Protein AF-M2XCG0-F1 (afdb_monomer)

Sequence (116 aa):
MLPQPRLTGLTVRPLETDEAPAILREATLGNLNWQGPRFEPAEIDRRPEFAHYTRLKLERGDFGVVAMPIASLPTYEWAGAAWALNLPEQDPGYGFVAEGIPEVSTAAEGTMLLEP

Solvent-accessible surface area (backbone atoms only — not comparable to full-atom values): 7086 Å² total; per-residue (Å²): 133,79,82,73,83,70,81,73,56,56,46,75,43,76,48,50,78,85,56,34,47,61,55,32,44,52,38,49,48,49,59,73,26,70,92,47,94,76,75,57,82,72,48,41,74,71,36,69,83,45,32,61,72,25,59,77,40,66,93,64,67,22,52,38,34,32,30,30,58,68,58,100,59,98,63,94,64,55,47,27,40,40,36,33,42,41,46,46,83,92,61,54,54,97,67,59,82,49,70,87,45,58,32,76,50,70,34,67,52,90,69,76,77,76,76,130

Mean predicted aligned error: 6.75 Å

Structure (mmCIF, N/CA/C/O backbone):
data_AF-M2XCG0-F1
#
_entry.id   AF-M2XCG0-F1
#
loop_
_atom_site.group_PDB
_atom_site.id
_atom_site.type_symbol
_atom_site.label_atom_id
_atom_site.label_alt_id
_atom_site.label_comp_id
_atom_site.label_asym_id
_atom_site.label_entity_id
_atom_site.label_seq_id
_atom_site.pdbx_PDB_ins_code
_atom_site.Cartn_x
_atom_site.Cartn_y
_atom_site.Cartn_z
_atom_site.occupancy
_atom_site.B_iso_or_equiv
_atom_site.auth_seq_id
_atom_site.auth_comp_id
_atom_site.auth_asym_id
_atom_site.auth_atom_id
_atom_site.pdbx_PDB_model_num
ATOM 1 N N . MET A 1 1 ? 15.538 -31.220 -5.187 1.00 46.62 1 MET A N 1
ATOM 2 C CA . MET A 1 1 ? 15.213 -30.041 -4.357 1.00 46.62 1 MET A CA 1
ATOM 3 C C . MET A 1 1 ? 15.554 -28.823 -5.197 1.00 46.62 1 MET A C 1
ATOM 5 O O . MET A 1 1 ? 16.726 -28.653 -5.506 1.00 46.62 1 MET A O 1
ATOM 9 N N . LEU A 1 2 ? 14.558 -28.086 -5.699 1.00 38.75 2 LEU A N 1
ATOM 10 C CA . LEU A 1 2 ? 14.824 -26.860 -6.461 1.00 38.75 2 LEU A CA 1
ATOM 11 C C . LEU A 1 2 ? 15.471 -25.840 -5.512 1.00 38.75 2 LEU A C 1
ATOM 13 O O . LEU A 1 2 ? 15.043 -25.772 -4.354 1.00 38.75 2 LEU A O 1
ATOM 17 N N . PRO A 1 3 ? 16.499 -25.087 -5.938 1.00 46.53 3 PRO A N 1
ATOM 18 C CA . PRO A 1 3 ? 16.995 -23.984 -5.132 1.00 46.53 3 PRO A CA 1
ATOM 19 C C . PRO A 1 3 ? 15.826 -23.027 -4.901 1.00 46.53 3 PRO A C 1
ATOM 21 O O . PRO A 1 3 ? 15.210 -22.555 -5.855 1.00 46.53 3 PRO A O 1
ATOM 24 N N . GLN A 1 4 ? 15.472 -22.790 -3.637 1.00 41.38 4 GLN A N 1
ATOM 25 C CA . GLN A 1 4 ? 14.531 -21.720 -3.337 1.00 41.38 4 GLN A CA 1
ATOM 26 C C . GLN A 1 4 ? 15.176 -20.409 -3.790 1.00 41.38 4 GLN A C 1
ATOM 28 O O . GLN A 1 4 ? 16.357 -20.197 -3.482 1.00 41.38 4 GLN A O 1
ATOM 33 N N . PRO A 1 5 ? 14.459 -19.547 -4.528 1.00 47.38 5 PRO A N 1
ATOM 34 C CA . PRO A 1 5 ? 14.982 -18.234 -4.847 1.00 47.38 5 PRO A CA 1
ATOM 35 C C . PRO A 1 5 ? 15.271 -17.533 -3.520 1.00 47.38 5 PRO A C 1
ATOM 37 O O . PRO A 1 5 ? 14.371 -17.273 -2.724 1.00 47.38 5 PRO A O 1
ATOM 40 N N . ARG A 1 6 ? 16.550 -17.267 -3.244 1.00 52.16 6 ARG A N 1
ATOM 41 C CA . ARG A 1 6 ? 16.875 -16.228 -2.274 1.00 52.16 6 ARG A CA 1
ATOM 42 C C . ARG A 1 6 ? 16.498 -14.928 -2.959 1.00 52.16 6 ARG A C 1
ATOM 44 O O . ARG A 1 6 ? 16.954 -14.687 -4.072 1.00 52.16 6 ARG A O 1
ATOM 51 N N . LEU A 1 7 ? 15.703 -14.100 -2.292 1.00 60.31 7 LEU A N 1
ATOM 52 C CA . LEU A 1 7 ? 15.536 -12.693 -2.647 1.00 60.31 7 LEU A CA 1
ATOM 53 C C . LEU A 1 7 ? 16.859 -11.964 -2.343 1.00 60.31 7 LEU A C 1
ATOM 55 O O . LEU A 1 7 ? 16.970 -11.178 -1.409 1.00 60.31 7 LEU A O 1
ATOM 59 N N . THR A 1 8 ? 17.925 -12.333 -3.050 1.00 67.69 8 THR A N 1
ATOM 60 C CA . THR A 1 8 ? 19.204 -11.630 -3.027 1.00 67.69 8 THR A CA 1
ATOM 61 C C . THR A 1 8 ? 19.021 -10.339 -3.797 1.00 67.69 8 THR A C 1
ATOM 63 O O . THR A 1 8 ? 18.509 -10.376 -4.911 1.00 67.69 8 THR A O 1
ATOM 66 N N . GLY A 1 9 ? 19.445 -9.216 -3.224 1.00 74.56 9 GLY A N 1
ATOM 67 C CA . GLY A 1 9 ? 19.304 -7.929 -3.897 1.00 74.56 9 GLY A CA 1
ATOM 68 C C . GLY A 1 9 ? 18.069 -7.130 -3.491 1.00 74.56 9 GLY A C 1
ATOM 69 O O . GLY A 1 9 ? 17.740 -6.197 -4.206 1.00 74.56 9 GLY A O 1
ATOM 70 N N . LEU A 1 10 ? 17.405 -7.443 -2.369 1.00 82.31 10 LEU A N 1
ATOM 71 C CA . LEU A 1 10 ? 16.352 -6.597 -1.795 1.00 82.31 10 LEU A CA 1
ATOM 72 C C . LEU A 1 10 ? 16.660 -6.224 -0.341 1.00 82.31 10 LEU A C 1
ATOM 74 O O . LEU A 1 10 ? 17.110 -7.067 0.438 1.00 82.31 10 LEU A O 1
ATOM 78 N N . THR A 1 11 ? 16.365 -4.984 0.042 1.00 86.38 11 THR A N 1
ATOM 79 C CA . THR A 1 11 ? 16.165 -4.593 1.442 1.00 86.38 11 THR A CA 1
ATOM 80 C C . THR A 1 11 ? 14.680 -4.403 1.694 1.00 86.38 11 THR A C 1
ATOM 82 O O . THR A 1 11 ? 13.982 -3.774 0.907 1.00 86.38 11 THR A O 1
ATOM 85 N N . VAL A 1 12 ? 14.184 -4.957 2.798 1.00 90.44 12 VAL A N 1
ATOM 86 C CA . VAL A 1 12 ? 12.827 -4.678 3.274 1.00 90.44 12 VAL A CA 1
ATOM 87 C C . VAL A 1 12 ? 12.944 -3.747 4.463 1.00 90.44 12 VAL A C 1
ATOM 89 O O . VAL A 1 12 ? 13.698 -4.022 5.398 1.00 90.44 12 VAL A O 1
ATOM 92 N N . ARG A 1 13 ? 12.208 -2.645 4.419 1.00 93.50 13 A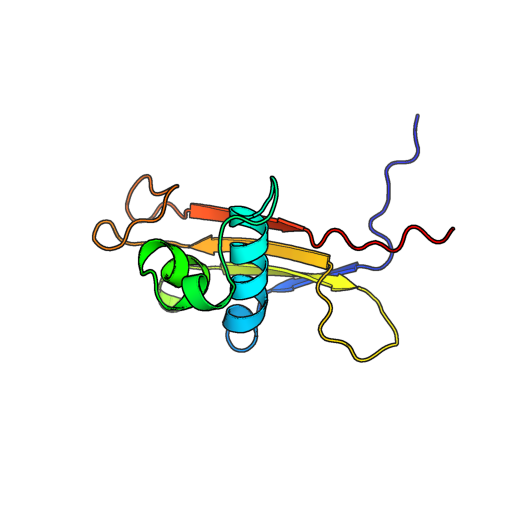RG A N 1
ATOM 93 C CA . ARG A 1 13 ? 12.179 -1.644 5.484 1.00 93.50 13 ARG A CA 1
ATOM 94 C C . ARG A 1 13 ? 10.748 -1.163 5.717 1.00 93.50 13 ARG A C 1
ATOM 96 O O . ARG A 1 13 ? 9.904 -1.369 4.840 1.00 93.50 13 ARG A O 1
ATOM 103 N N . PRO A 1 14 ? 10.459 -0.547 6.875 1.00 95.69 14 PRO A N 1
ATOM 104 C CA . PRO A 1 14 ? 9.214 0.183 7.056 1.00 95.69 14 PRO A CA 1
ATOM 105 C C . PRO A 1 14 ? 8.983 1.156 5.896 1.00 95.69 14 PRO A C 1
ATOM 107 O O . PRO A 1 14 ? 9.932 1.748 5.373 1.00 95.69 14 PRO A O 1
ATOM 110 N N . LEU A 1 15 ? 7.728 1.255 5.472 1.00 94.12 15 LEU A N 1
ATOM 111 C CA . LEU A 1 15 ? 7.287 2.265 4.524 1.00 94.12 15 LEU A CA 1
ATOM 112 C C . LEU A 1 15 ? 7.112 3.577 5.289 1.00 94.12 15 LEU A C 1
ATOM 114 O O . LEU A 1 15 ? 6.285 3.649 6.201 1.00 94.12 15 LEU A O 1
ATOM 118 N N . GLU A 1 16 ? 7.896 4.588 4.934 1.00 91.81 16 GLU A N 1
ATOM 119 C CA . GLU A 1 16 ? 7.886 5.868 5.639 1.00 91.81 16 GLU A CA 1
ATOM 120 C C . GLU A 1 16 ? 6.711 6.740 5.170 1.00 91.81 16 GLU A C 1
ATOM 122 O O . GLU A 1 16 ? 6.276 6.683 4.018 1.00 91.81 16 GLU A O 1
ATOM 127 N N . THR A 1 17 ? 6.155 7.550 6.073 1.00 90.94 17 THR A N 1
ATOM 128 C CA . THR A 1 17 ? 4.923 8.321 5.814 1.00 90.94 17 THR A CA 1
ATOM 129 C C . THR A 1 17 ? 5.079 9.361 4.695 1.00 90.94 17 THR A C 1
ATOM 131 O O . THR A 1 17 ? 4.091 9.747 4.075 1.00 90.94 17 THR A O 1
ATOM 134 N N . ASP A 1 18 ? 6.297 9.837 4.436 1.00 91.00 18 ASP A N 1
ATOM 135 C CA . ASP A 1 18 ? 6.602 10.850 3.421 1.00 91.00 18 ASP A CA 1
ATOM 136 C C . ASP A 1 18 ? 6.612 10.287 1.990 1.00 91.00 18 ASP A C 1
ATOM 138 O O . ASP A 1 18 ? 6.107 10.932 1.070 1.00 91.00 18 ASP A O 1
ATOM 142 N N . GLU A 1 19 ? 7.127 9.074 1.799 1.00 91.00 19 GLU A N 1
ATOM 143 C CA . GLU A 1 19 ? 7.142 8.372 0.508 1.00 91.00 19 GLU A CA 1
ATOM 144 C C . GLU A 1 19 ? 5.890 7.512 0.266 1.00 91.00 19 GLU A C 1
ATOM 146 O O . GLU A 1 19 ? 5.563 7.214 -0.889 1.00 91.00 19 GLU A O 1
ATOM 151 N N . ALA A 1 20 ? 5.175 7.126 1.333 1.00 93.69 20 ALA A N 1
ATOM 152 C CA . ALA A 1 20 ? 4.009 6.249 1.254 1.00 93.69 20 ALA A CA 1
ATOM 153 C C . ALA A 1 20 ? 2.977 6.705 0.209 1.00 93.69 20 ALA A C 1
ATOM 155 O O . ALA A 1 20 ? 2.546 5.860 -0.575 1.00 93.69 20 ALA A O 1
ATOM 156 N N . PRO A 1 21 ? 2.603 7.998 0.097 1.00 93.69 21 PRO A N 1
ATOM 157 C CA . PRO A 1 21 ? 1.619 8.418 -0.896 1.00 93.69 21 PRO A CA 1
ATOM 158 C C . PRO A 1 21 ? 2.032 8.113 -2.339 1.00 93.69 21 PRO A C 1
ATOM 160 O O . PRO A 1 21 ? 1.177 7.768 -3.149 1.00 93.69 21 PRO A O 1
ATOM 163 N N . ALA A 1 22 ? 3.322 8.219 -2.674 1.00 92.44 22 ALA A N 1
ATOM 164 C CA . ALA A 1 22 ? 3.806 7.948 -4.025 1.00 92.44 22 ALA A CA 1
ATOM 165 C C . ALA A 1 22 ? 3.800 6.441 -4.325 1.00 92.44 22 ALA A C 1
ATOM 167 O O . ALA A 1 22 ? 3.181 6.014 -5.301 1.00 92.44 22 ALA A O 1
ATOM 168 N N . ILE A 1 23 ? 4.411 5.643 -3.442 1.00 93.69 23 ILE A N 1
ATOM 169 C CA . ILE A 1 23 ? 4.523 4.184 -3.595 1.00 93.69 23 ILE A CA 1
ATOM 170 C C . ILE A 1 23 ? 3.140 3.529 -3.573 1.00 93.69 23 ILE A C 1
ATOM 172 O O . ILE A 1 23 ? 2.804 2.737 -4.451 1.00 93.69 23 ILE A O 1
ATOM 176 N N . LEU A 1 24 ? 2.293 3.882 -2.602 1.00 95.81 24 LEU A N 1
ATOM 177 C CA . LEU A 1 24 ? 0.976 3.262 -2.457 1.00 95.81 24 LEU A CA 1
ATOM 178 C C . LEU A 1 24 ? 0.021 3.648 -3.586 1.00 95.81 24 LEU A C 1
ATOM 180 O O . LEU A 1 24 ? -0.851 2.854 -3.933 1.00 95.81 24 LEU A O 1
ATOM 184 N N . ARG A 1 25 ? 0.176 4.831 -4.190 1.00 95.88 25 ARG A N 1
ATOM 185 C CA . ARG A 1 25 ? -0.608 5.227 -5.367 1.00 95.88 25 ARG A CA 1
ATOM 186 C C . ARG A 1 25 ? -0.304 4.337 -6.564 1.00 95.88 25 ARG A C 1
ATOM 188 O O . ARG A 1 25 ? -1.231 3.852 -7.210 1.00 95.88 25 ARG A O 1
ATOM 195 N N . GLU A 1 26 ? 0.975 4.099 -6.829 1.00 94.50 26 GLU A N 1
ATOM 196 C CA . GLU A 1 26 ? 1.418 3.196 -7.890 1.00 94.50 26 GLU A CA 1
ATOM 197 C C . GLU A 1 26 ? 1.019 1.744 -7.597 1.00 94.50 26 GLU A C 1
ATOM 199 O O . GLU A 1 26 ? 0.411 1.087 -8.443 1.00 94.50 26 GLU A O 1
ATOM 204 N N . ALA A 1 27 ? 1.250 1.274 -6.369 1.00 95.50 27 ALA A N 1
ATOM 205 C CA . ALA A 1 27 ? 0.860 -0.059 -5.919 1.00 95.50 27 ALA A CA 1
ATOM 206 C C . ALA A 1 27 ? -0.654 -0.303 -6.044 1.00 95.50 27 ALA A C 1
ATOM 208 O O . ALA A 1 27 ? -1.085 -1.348 -6.534 1.00 95.50 27 ALA A O 1
ATOM 209 N N . THR A 1 28 ? -1.476 0.672 -5.643 1.00 96.81 28 THR A N 1
ATOM 210 C CA . THR A 1 28 ? -2.941 0.594 -5.747 1.00 96.81 28 THR A CA 1
ATOM 211 C C . THR A 1 28 ? -3.381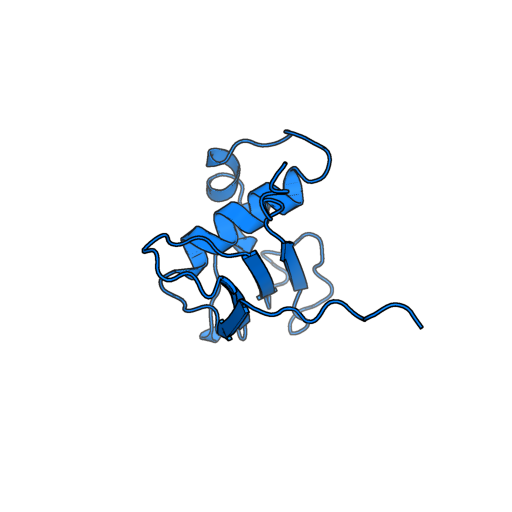 0.543 -7.206 1.00 96.81 28 THR A C 1
ATOM 213 O O . THR A 1 28 ? -4.223 -0.281 -7.562 1.00 96.81 28 THR A O 1
ATOM 216 N N . LEU A 1 29 ? -2.786 1.365 -8.077 1.00 96.12 29 LEU A N 1
ATOM 217 C CA . LEU A 1 29 ? -3.060 1.313 -9.513 1.00 96.12 29 LEU A CA 1
ATOM 218 C C . LEU A 1 29 ? -2.712 -0.059 -10.104 1.00 96.12 29 LEU A C 1
ATOM 220 O O . LEU A 1 29 ? -3.530 -0.631 -10.826 1.00 96.12 29 LEU A O 1
ATOM 224 N N . GLY A 1 30 ? -1.540 -0.602 -9.766 1.00 94.56 30 GLY A N 1
ATOM 225 C CA . GLY A 1 30 ? -1.115 -1.941 -10.177 1.00 94.56 30 GLY A CA 1
ATOM 226 C C . GLY A 1 30 ? -2.096 -3.025 -9.727 1.00 94.56 30 GLY A C 1
ATOM 227 O O . GLY A 1 30 ? -2.512 -3.856 -10.533 1.00 94.56 30 GLY A O 1
ATOM 228 N N . ASN A 1 31 ? -2.555 -2.960 -8.475 1.00 95.56 31 ASN A N 1
ATOM 229 C CA . ASN A 1 31 ? -3.547 -3.887 -7.934 1.00 95.56 31 ASN A CA 1
ATOM 230 C C . ASN A 1 31 ? -4.896 -3.797 -8.654 1.00 95.56 31 ASN A C 1
ATOM 232 O O . ASN A 1 31 ? -5.505 -4.823 -8.938 1.00 95.56 31 ASN A O 1
ATOM 236 N N . LEU A 1 32 ? -5.373 -2.598 -8.988 1.00 95.50 32 LEU A N 1
ATOM 237 C CA . LEU A 1 32 ? -6.649 -2.427 -9.692 1.00 95.50 32 LEU A CA 1
ATOM 238 C C . LEU A 1 32 ? -6.563 -2.858 -11.169 1.00 95.50 32 LEU A C 1
ATOM 240 O O . LEU A 1 32 ? -7.523 -3.404 -11.727 1.00 95.50 32 LEU A O 1
ATOM 244 N N . ASN A 1 33 ? -5.391 -2.680 -11.782 1.00 95.19 33 ASN A N 1
ATOM 245 C CA . ASN A 1 33 ? -5.103 -3.014 -13.177 1.00 95.19 33 ASN A CA 1
ATOM 246 C C . ASN A 1 33 ? -4.401 -4.373 -13.359 1.00 95.19 33 ASN A C 1
ATOM 248 O O . ASN A 1 33 ? -3.865 -4.649 -14.431 1.00 95.19 33 ASN A O 1
ATOM 252 N N . TRP A 1 34 ? -4.414 -5.257 -12.355 1.00 90.94 34 TRP A N 1
ATOM 253 C CA . TRP A 1 34 ? -3.625 -6.501 -12.375 1.00 90.94 34 TRP A CA 1
ATOM 254 C C . TRP A 1 34 ? -3.949 -7.458 -13.537 1.00 90.94 34 TRP A C 1
ATOM 256 O O . TRP A 1 34 ? -3.116 -8.274 -13.920 1.00 90.94 34 TRP A O 1
ATOM 266 N N . GLN A 1 35 ? -5.149 -7.364 -14.123 1.00 92.38 35 GLN A N 1
ATOM 267 C CA . GLN A 1 35 ? -5.550 -8.149 -15.306 1.00 92.38 35 GLN A CA 1
ATOM 268 C C . GLN A 1 35 ? -5.560 -7.320 -16.601 1.00 92.38 35 GLN A C 1
ATOM 270 O O . GLN A 1 35 ? -6.204 -7.709 -17.574 1.00 92.38 35 GLN A O 1
ATOM 275 N N . GLY A 1 36 ? -4.896 -6.166 -16.604 1.00 90.44 36 GLY A N 1
ATOM 276 C CA . GLY A 1 36 ? -4.830 -5.228 -17.720 1.00 90.44 36 GLY A CA 1
ATOM 277 C C . GLY A 1 36 ? -5.385 -3.838 -17.377 1.00 90.44 36 GLY A C 1
ATOM 278 O O . GLY A 1 36 ? -6.017 -3.663 -16.331 1.00 90.44 36 GLY A O 1
ATOM 279 N N . PRO A 1 37 ? -5.165 -2.842 -18.258 1.00 92.94 37 PRO A N 1
ATOM 280 C CA . PRO A 1 37 ? -5.564 -1.458 -18.013 1.00 92.94 37 PRO A CA 1
ATOM 281 C C . PRO A 1 37 ? -7.083 -1.319 -17.853 1.00 92.94 37 PRO A C 1
ATOM 283 O O . PRO A 1 37 ? -7.845 -1.655 -18.761 1.00 92.94 37 PRO A O 1
ATOM 286 N N . ARG A 1 38 ? -7.520 -0.830 -16.690 1.00 95.50 38 ARG A N 1
ATOM 287 C CA . ARG A 1 38 ? -8.929 -0.545 -16.366 1.00 95.50 38 ARG A CA 1
ATOM 288 C C . ARG A 1 38 ? -9.133 0.865 -15.836 1.00 95.50 38 ARG A C 1
ATOM 290 O O . ARG A 1 38 ? -10.173 1.452 -16.109 1.00 95.50 38 ARG A O 1
ATOM 297 N N . PHE A 1 39 ? -8.157 1.368 -15.087 1.00 96.50 39 PHE A N 1
ATOM 298 C CA . PHE A 1 39 ? -8.179 2.682 -14.462 1.00 96.50 39 PHE A CA 1
ATOM 299 C C . PHE A 1 39 ? -6.909 3.462 -14.778 1.00 96.50 39 PHE A C 1
ATOM 301 O O . PHE A 1 39 ? -5.827 2.888 -14.912 1.00 96.50 39 PHE A O 1
ATOM 308 N N . GLU A 1 40 ? -7.045 4.777 -14.843 1.00 95.75 40 GLU A N 1
ATOM 309 C CA . GLU A 1 40 ? -5.947 5.713 -15.046 1.00 95.75 40 GLU A CA 1
ATOM 310 C C . GLU A 1 40 ? -5.350 6.182 -13.706 1.00 95.75 40 GLU A C 1
ATOM 312 O O . GLU A 1 40 ? -6.068 6.293 -12.706 1.00 95.75 40 GLU A O 1
ATOM 317 N N . PRO A 1 41 ? -4.061 6.578 -13.658 1.00 93.88 41 PRO A N 1
ATOM 318 C CA . PRO A 1 41 ? -3.420 7.058 -12.428 1.00 93.88 41 PRO A CA 1
ATOM 319 C C . PRO A 1 41 ? -4.156 8.214 -11.733 1.00 93.88 41 PRO A C 1
ATOM 321 O O . PRO A 1 41 ? -4.085 8.364 -10.513 1.00 93.88 41 PRO A O 1
ATOM 324 N N . ALA A 1 42 ? -4.847 9.067 -12.493 1.00 95.62 42 ALA A N 1
ATOM 325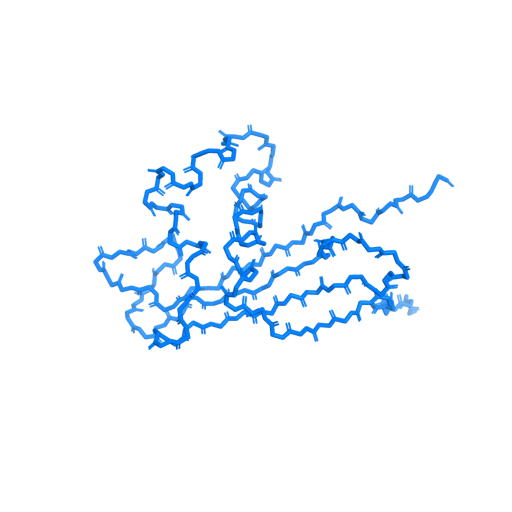 C CA . ALA A 1 42 ? -5.601 10.196 -11.948 1.00 95.62 42 ALA A CA 1
ATOM 326 C C . ALA A 1 42 ? -6.871 9.767 -11.190 1.00 95.62 42 ALA A C 1
ATOM 328 O O . ALA A 1 42 ? -7.401 10.546 -10.398 1.00 95.62 42 ALA A O 1
ATOM 329 N N . GLU A 1 43 ? -7.380 8.558 -11.431 1.00 96.81 43 GLU A N 1
ATOM 330 C CA . GLU A 1 43 ? -8.567 8.043 -10.748 1.00 96.81 43 GLU A CA 1
ATOM 331 C C . GLU A 1 43 ? -8.270 7.629 -9.309 1.00 96.81 43 GLU A C 1
ATOM 333 O O . GLU A 1 43 ? -9.154 7.758 -8.465 1.00 96.81 43 GLU A O 1
ATOM 338 N N . ILE A 1 44 ? -7.029 7.226 -9.013 1.00 96.44 44 ILE A N 1
ATOM 339 C CA . ILE A 1 44 ? -6.600 6.829 -7.664 1.00 96.44 44 ILE A CA 1
ATOM 340 C C . ILE A 1 44 ? -6.827 7.951 -6.648 1.00 96.44 44 ILE A C 1
ATOM 342 O O . ILE A 1 44 ? -7.268 7.697 -5.534 1.00 96.44 44 ILE A O 1
ATOM 346 N N . ASP A 1 45 ? -6.585 9.203 -7.041 1.00 93.38 45 ASP A N 1
ATOM 347 C CA . ASP A 1 45 ? -6.737 10.343 -6.131 1.00 93.38 45 ASP A CA 1
ATOM 348 C C . ASP A 1 45 ? -8.172 10.887 -6.103 1.00 93.38 45 ASP A C 1
ATOM 350 O O . ASP A 1 45 ? -8.595 11.490 -5.116 1.00 93.38 45 ASP A O 1
ATOM 354 N N . ARG A 1 46 ? -8.912 10.729 -7.209 1.00 95.69 46 ARG A N 1
ATOM 355 C CA . ARG A 1 46 ? -10.242 11.331 -7.399 1.00 95.69 46 ARG A CA 1
ATOM 356 C C . ARG A 1 46 ? -11.372 10.486 -6.830 1.00 95.69 46 ARG A C 1
ATOM 358 O O . ARG A 1 46 ? -12.403 11.048 -6.470 1.00 95.69 46 ARG A O 1
ATOM 365 N N . ARG A 1 47 ? -11.203 9.164 -6.792 1.00 96.25 47 ARG A N 1
ATOM 366 C CA . ARG A 1 47 ? -12.207 8.222 -6.295 1.00 96.25 47 ARG A CA 1
ATOM 367 C C . ARG A 1 47 ? -11.944 7.928 -4.818 1.00 96.25 47 ARG A C 1
ATOM 369 O O . ARG A 1 47 ? -10.887 7.373 -4.514 1.00 96.25 47 ARG A O 1
ATOM 376 N N . PRO A 1 48 ? -12.850 8.309 -3.898 1.00 93.06 48 PRO A N 1
ATOM 377 C CA . PRO A 1 48 ? -12.668 8.066 -2.468 1.00 93.06 48 PRO A CA 1
ATOM 378 C C . PRO A 1 48 ? -12.338 6.606 -2.147 1.00 93.06 48 PRO A C 1
ATOM 380 O O . PRO A 1 48 ? -11.399 6.359 -1.399 1.00 93.06 48 PRO A O 1
ATOM 383 N N . GLU A 1 49 ? -13.008 5.667 -2.822 1.00 94.44 49 GLU A N 1
ATOM 384 C CA . GLU A 1 49 ? -12.839 4.221 -2.651 1.00 94.44 49 GLU A CA 1
ATOM 385 C C . GLU A 1 49 ? -11.452 3.688 -3.055 1.00 94.44 49 GLU A C 1
ATOM 387 O O . GLU A 1 49 ? -11.119 2.544 -2.757 1.00 94.44 49 GLU A O 1
ATOM 392 N N . PHE A 1 50 ? -10.645 4.493 -3.755 1.00 96.62 50 PHE A N 1
ATOM 393 C CA . PHE A 1 50 ? -9.248 4.188 -4.081 1.00 96.62 50 PHE A CA 1
ATOM 394 C C . PHE A 1 50 ? -8.286 4.998 -3.217 1.00 96.62 50 PHE A C 1
ATOM 396 O O . PHE A 1 50 ? -7.256 4.492 -2.773 1.00 96.62 50 PHE A O 1
ATOM 403 N N . ALA A 1 51 ? -8.629 6.258 -2.958 1.00 95.62 51 ALA A N 1
ATOM 404 C CA . ALA A 1 51 ? -7.755 7.207 -2.293 1.00 95.62 51 ALA A CA 1
ATOM 405 C C . ALA A 1 51 ? -7.428 6.814 -0.846 1.00 95.62 51 ALA A C 1
ATOM 407 O O . ALA A 1 51 ? -6.377 7.201 -0.337 1.00 95.62 51 ALA A O 1
ATOM 408 N N . HIS A 1 52 ? -8.285 6.057 -0.154 1.00 94.75 52 HIS A N 1
ATOM 409 C CA . HIS A 1 52 ? -7.953 5.591 1.196 1.00 94.75 52 HIS A CA 1
ATOM 410 C C . HIS A 1 52 ? -6.774 4.613 1.212 1.00 94.75 52 HIS A C 1
ATOM 412 O O . HIS A 1 52 ? -6.023 4.617 2.185 1.00 94.75 52 HIS A O 1
ATOM 418 N N . TYR A 1 53 ? -6.532 3.869 0.123 1.00 97.00 53 TYR A N 1
ATOM 419 C CA . TYR A 1 53 ? -5.414 2.924 0.027 1.00 97.00 53 TYR A CA 1
ATOM 420 C C . TYR A 1 53 ? -4.045 3.598 -0.051 1.00 97.00 53 TYR A C 1
ATOM 422 O O . TYR A 1 53 ? -3.036 2.950 0.214 1.00 97.00 53 TYR A O 1
ATOM 430 N N . THR A 1 54 ? -4.002 4.894 -0.370 1.00 95.56 54 THR A N 1
ATOM 431 C CA . THR A 1 54 ? -2.756 5.662 -0.515 1.00 95.56 54 THR A CA 1
ATOM 432 C C . THR A 1 54 ? -2.415 6.498 0.717 1.00 95.56 54 THR A C 1
ATOM 434 O O . THR A 1 54 ? -1.356 7.119 0.783 1.00 95.56 54 THR A O 1
ATOM 437 N N . ARG A 1 55 ? -3.309 6.526 1.714 1.00 93.94 55 ARG A N 1
ATOM 438 C CA . ARG A 1 55 ? -3.227 7.403 2.889 1.00 93.94 55 ARG A CA 1
ATOM 439 C C . ARG A 1 55 ? -2.895 6.599 4.139 1.00 93.94 55 ARG A C 1
ATOM 441 O O . ARG A 1 55 ? -3.776 6.356 4.965 1.00 93.94 55 ARG A O 1
ATOM 448 N N . LEU A 1 56 ? -1.628 6.214 4.267 1.00 95.25 56 LEU A N 1
ATOM 449 C CA . LEU A 1 56 ? -1.089 5.569 5.464 1.00 95.25 56 LEU A CA 1
ATOM 450 C C . LEU A 1 56 ? -1.026 6.568 6.629 1.00 95.25 56 LEU A C 1
ATOM 452 O O . LEU A 1 56 ? -0.490 7.666 6.488 1.00 95.25 56 LEU A O 1
ATOM 456 N N . LYS A 1 57 ? -1.589 6.183 7.776 1.00 95.31 57 LYS A N 1
ATOM 457 C CA . LYS A 1 57 ? -1.666 6.983 9.002 1.00 95.31 57 LYS A CA 1
ATOM 458 C C . LYS A 1 57 ? -1.242 6.148 10.205 1.00 95.31 57 LYS A C 1
ATOM 460 O O . LYS A 1 57 ? -1.996 5.299 10.683 1.00 95.31 57 LYS A O 1
ATOM 465 N N . LEU A 1 58 ? -0.047 6.414 10.728 1.00 94.50 58 LEU A N 1
ATOM 466 C CA . LEU A 1 58 ? 0.495 5.679 11.876 1.00 94.50 58 LEU A CA 1
ATOM 467 C C . LEU A 1 58 ? -0.398 5.825 13.116 1.00 94.50 58 LEU A C 1
ATOM 469 O O . LEU A 1 58 ? -0.600 4.868 13.857 1.00 94.50 58 LEU A O 1
ATOM 473 N N . GLU A 1 59 ? -0.998 6.998 13.317 1.00 95.25 59 GLU A N 1
ATOM 474 C CA . GLU A 1 59 ? -1.909 7.282 14.427 1.00 95.25 59 GLU A CA 1
ATOM 475 C C . GLU A 1 59 ? -3.237 6.516 14.347 1.00 95.25 59 GLU A C 1
ATOM 477 O O . GLU A 1 59 ? -3.880 6.299 15.373 1.00 95.25 59 GLU A O 1
ATOM 482 N N . ARG A 1 60 ? -3.635 6.074 13.146 1.00 95.31 60 ARG A N 1
ATOM 483 C CA . ARG A 1 60 ? -4.782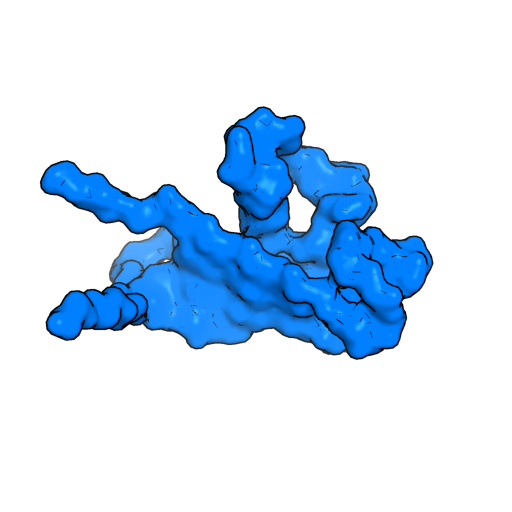 5.176 12.937 1.00 95.31 60 ARG A CA 1
ATOM 484 C C . ARG A 1 60 ? -4.428 3.714 13.244 1.00 95.31 60 ARG A C 1
ATOM 486 O O . ARG A 1 60 ? -5.318 2.876 13.332 1.00 95.31 60 ARG A O 1
ATOM 493 N N . GLY A 1 61 ? -3.144 3.409 13.438 1.00 96.12 61 GLY A N 1
ATOM 494 C CA . GLY A 1 61 ? -2.623 2.053 13.596 1.00 96.12 61 GLY A CA 1
ATOM 495 C C . GLY A 1 61 ? -2.243 1.391 12.273 1.00 96.12 61 GLY A C 1
ATOM 496 O O . GLY A 1 61 ? -2.050 0.177 12.239 1.00 96.12 61 GLY A O 1
ATOM 497 N N . ASP A 1 62 ? -2.172 2.149 11.179 1.00 97.62 62 ASP A N 1
ATOM 498 C CA . ASP A 1 62 ? -1.708 1.619 9.902 1.00 97.62 62 ASP A CA 1
ATOM 499 C C . ASP A 1 62 ? -0.209 1.343 9.936 1.00 97.62 62 ASP A C 1
ATOM 501 O O . ASP A 1 62 ? 0.553 1.988 10.661 1.00 97.62 62 ASP A O 1
ATOM 505 N N . PHE A 1 63 ? 0.232 0.434 9.077 1.00 97.44 63 PHE A N 1
ATOM 506 C CA . PHE A 1 63 ? 1.649 0.184 8.867 1.00 97.44 63 PHE A CA 1
ATOM 507 C C . PHE A 1 63 ? 1.892 -0.379 7.473 1.00 97.44 63 PHE A C 1
ATOM 509 O O . PHE A 1 63 ? 1.000 -0.934 6.830 1.00 97.44 63 PHE A O 1
ATOM 516 N N . GLY A 1 64 ? 3.128 -0.261 7.009 1.00 97.31 64 GLY A N 1
ATOM 517 C CA . GLY A 1 64 ? 3.540 -0.828 5.740 1.00 97.31 64 GLY A CA 1
ATOM 518 C C . GLY A 1 64 ? 5.024 -1.127 5.717 1.00 97.31 64 GLY A C 1
ATOM 519 O O . GLY A 1 64 ? 5.800 -0.629 6.533 1.00 97.31 64 GLY A O 1
ATOM 520 N N . VAL A 1 65 ? 5.405 -1.962 4.765 1.00 96.75 65 VAL A N 1
ATOM 521 C CA . VAL A 1 65 ? 6.787 -2.261 4.424 1.00 96.75 65 VAL A CA 1
ATOM 522 C C . VAL A 1 65 ? 6.963 -2.138 2.923 1.00 96.75 65 VAL A C 1
ATOM 524 O O . VAL A 1 65 ? 6.057 -2.449 2.146 1.00 96.75 65 VAL A O 1
ATOM 527 N N . VAL A 1 66 ? 8.153 -1.715 2.526 1.00 93.94 66 VAL A N 1
ATOM 528 C CA . VAL A 1 66 ? 8.570 -1.643 1.131 1.00 93.94 66 VAL A CA 1
ATOM 529 C C . VAL A 1 66 ? 9.828 -2.477 0.935 1.00 93.94 66 VAL A C 1
ATOM 531 O O . VAL A 1 66 ? 10.744 -2.465 1.762 1.00 93.94 66 VAL A O 1
ATOM 534 N N . ALA A 1 67 ? 9.843 -3.239 -0.151 1.00 91.69 67 ALA A N 1
ATOM 535 C CA . ALA A 1 67 ? 11.002 -3.946 -0.655 1.00 91.69 67 ALA A CA 1
ATOM 536 C C . ALA A 1 67 ? 11.686 -3.072 -1.712 1.00 91.69 67 ALA A C 1
ATOM 538 O O . ALA A 1 67 ? 11.100 -2.778 -2.750 1.00 91.69 67 ALA A O 1
ATOM 539 N N . MET A 1 68 ? 12.928 -2.682 -1.453 1.00 86.31 68 MET A N 1
ATOM 540 C CA . MET A 1 68 ? 13.751 -1.872 -2.347 1.00 86.31 68 MET A CA 1
ATOM 541 C C . MET A 1 68 ? 14.849 -2.745 -2.968 1.00 86.31 68 MET A C 1
ATOM 543 O O . MET A 1 68 ? 15.511 -3.479 -2.226 1.00 86.31 68 MET A O 1
ATOM 547 N N . PRO A 1 69 ? 15.102 -2.670 -4.285 1.00 81.44 69 PRO A N 1
ATOM 548 C CA . PRO A 1 69 ? 16.316 -3.191 -4.899 1.00 81.44 69 PRO A CA 1
ATOM 549 C C . PRO A 1 69 ? 17.570 -2.679 -4.189 1.00 81.44 69 PRO A C 1
ATOM 551 O O . PRO A 1 69 ? 17.714 -1.494 -3.896 1.00 81.44 69 PRO A O 1
ATOM 554 N N . ILE A 1 70 ? 18.526 -3.575 -3.955 1.00 70.56 70 ILE A N 1
ATOM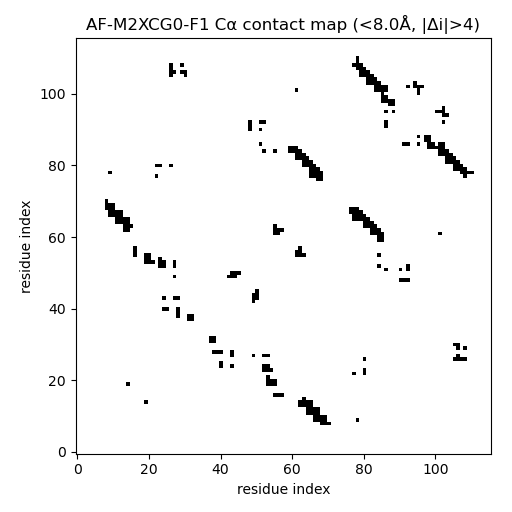 555 C CA . ILE A 1 70 ? 19.908 -3.232 -3.615 1.00 70.56 70 ILE A CA 1
ATOM 556 C C . ILE A 1 70 ? 20.568 -2.790 -4.927 1.00 70.56 70 ILE A C 1
ATOM 558 O O . ILE A 1 70 ? 21.397 -3.498 -5.494 1.00 70.56 70 ILE A O 1
ATOM 562 N N . ALA A 1 71 ? 20.137 -1.654 -5.471 1.00 63.06 71 ALA A N 1
ATOM 563 C CA . ALA A 1 71 ? 20.753 -1.046 -6.639 1.00 63.06 71 ALA A CA 1
ATOM 564 C C . ALA A 1 71 ? 21.751 0.026 -6.184 1.00 63.06 71 ALA A C 1
ATOM 566 O O . ALA A 1 71 ? 21.478 0.837 -5.304 1.00 63.06 71 ALA A O 1
ATOM 567 N N . SER A 1 72 ? 22.920 0.051 -6.817 1.00 52.81 72 SER A N 1
ATOM 568 C CA . SER A 1 72 ? 23.909 1.131 -6.726 1.00 52.81 72 SER A CA 1
ATOM 569 C C . SER A 1 72 ? 23.524 2.365 -7.564 1.00 52.81 72 SER A C 1
ATOM 571 O O . SER A 1 72 ? 24.354 3.255 -7.753 1.00 52.81 72 SER A O 1
ATOM 573 N N . LEU A 1 73 ? 22.288 2.424 -8.078 1.00 47.91 73 LEU A N 1
ATOM 574 C CA . LEU A 1 73 ? 21.771 3.502 -8.920 1.00 47.91 73 LEU A CA 1
ATOM 575 C C . LEU A 1 73 ? 20.642 4.273 -8.215 1.00 47.91 73 LEU A C 1
ATOM 577 O O . LEU A 1 73 ? 19.869 3.678 -7.468 1.00 47.91 73 LEU A O 1
ATOM 581 N N . PRO A 1 74 ? 20.536 5.595 -8.439 1.00 45.03 74 PRO A N 1
ATOM 582 C CA . PRO A 1 74 ? 19.590 6.451 -7.745 1.00 45.03 74 PRO A CA 1
ATOM 583 C C . PRO A 1 74 ? 18.263 6.498 -8.508 1.00 45.03 74 PRO A C 1
ATOM 585 O O . PRO A 1 74 ? 17.978 7.472 -9.20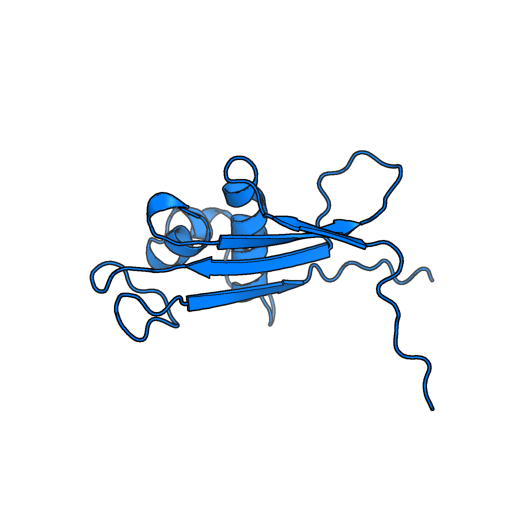4 1.00 45.03 74 PRO A O 1
ATOM 588 N N . THR A 1 75 ? 17.439 5.465 -8.384 1.00 54.16 75 THR A N 1
ATOM 589 C CA . THR A 1 75 ? 16.016 5.571 -8.729 1.00 54.16 75 THR A CA 1
ATOM 590 C C . THR A 1 75 ? 15.177 5.043 -7.572 1.00 54.16 75 THR A C 1
ATOM 592 O O . THR A 1 75 ? 15.567 4.114 -6.869 1.00 54.16 75 THR A O 1
ATOM 595 N N . TYR A 1 76 ? 14.033 5.686 -7.327 1.00 54.41 76 TYR A N 1
ATOM 596 C CA . TYR A 1 76 ? 13.033 5.290 -6.328 1.00 54.41 76 TYR A CA 1
ATOM 597 C C . TYR A 1 76 ? 12.261 4.034 -6.777 1.00 54.41 76 TYR A C 1
ATOM 599 O O . TYR A 1 76 ? 11.055 3.933 -6.573 1.00 54.41 76 TYR A O 1
ATOM 607 N N . GLU A 1 77 ? 12.933 3.099 -7.445 1.00 75.88 77 GLU A N 1
ATOM 608 C CA . GLU A 1 77 ? 12.331 1.842 -7.871 1.00 75.88 77 GLU A CA 1
ATOM 609 C C . GLU A 1 77 ? 12.123 0.973 -6.632 1.00 75.88 77 GLU A C 1
ATOM 611 O O . GLU A 1 77 ? 13.054 0.716 -5.867 1.00 75.88 77 GLU A O 1
ATOM 616 N N . TRP A 1 78 ? 10.880 0.565 -6.395 1.00 87.19 78 TRP A N 1
ATOM 617 C CA . TRP A 1 78 ? 10.495 -0.339 -5.321 1.00 87.19 78 TRP A CA 1
ATOM 618 C C . TRP A 1 78 ? 10.029 -1.648 -5.960 1.00 87.19 78 TRP A C 1
ATOM 620 O O . TRP A 1 78 ? 9.236 -1.651 -6.888 1.00 87.19 78 TRP A O 1
ATOM 630 N N . ALA A 1 79 ? 10.515 -2.784 -5.467 1.00 88.06 79 ALA A N 1
ATOM 631 C CA . ALA A 1 79 ? 10.197 -4.095 -6.037 1.00 88.06 79 ALA A CA 1
ATOM 632 C C . ALA A 1 79 ? 8.874 -4.669 -5.504 1.00 88.06 79 ALA A C 1
ATOM 634 O O . ALA A 1 79 ? 8.269 -5.559 -6.103 1.00 88.06 79 ALA A O 1
ATOM 635 N N . GLY A 1 80 ? 8.435 -4.209 -4.335 1.00 91.81 80 GLY A N 1
ATOM 636 C CA . GLY A 1 80 ? 7.190 -4.655 -3.725 1.00 91.81 80 GLY A CA 1
ATOM 637 C C . GLY A 1 80 ? 6.807 -3.831 -2.504 1.00 91.81 80 GLY A C 1
ATOM 638 O O . GLY A 1 80 ? 7.659 -3.228 -1.858 1.00 91.81 80 GLY A O 1
ATOM 639 N N . ALA A 1 81 ? 5.523 -3.815 -2.182 1.00 95.38 81 ALA A N 1
ATOM 640 C CA . ALA A 1 81 ? 4.984 -3.154 -1.005 1.00 95.38 81 ALA A CA 1
ATOM 641 C C . ALA A 1 81 ? 3.906 -4.035 -0.375 1.00 95.38 81 ALA A C 1
ATOM 643 O O . ALA A 1 81 ? 3.125 -4.685 -1.072 1.00 95.38 81 ALA A O 1
ATOM 644 N N . ALA A 1 82 ? 3.852 -4.045 0.950 1.00 97.62 82 ALA A N 1
ATOM 645 C CA . ALA A 1 82 ? 2.765 -4.646 1.709 1.00 97.62 82 ALA A CA 1
ATOM 646 C C . ALA A 1 82 ? 2.333 -3.659 2.786 1.00 97.62 82 ALA A C 1
ATOM 648 O O . ALA A 1 82 ? 3.177 -3.122 3.502 1.00 97.62 82 ALA A O 1
ATOM 649 N N . TRP A 1 83 ? 1.037 -3.402 2.899 1.00 98.06 83 TRP A N 1
ATOM 650 C CA . TRP A 1 83 ? 0.514 -2.433 3.853 1.00 98.06 83 TRP A CA 1
ATOM 651 C C . TRP A 1 83 ? -0.827 -2.876 4.413 1.00 98.06 83 TRP A C 1
ATOM 653 O O . TRP A 1 83 ? -1.557 -3.657 3.804 1.00 98.06 83 TRP A O 1
ATOM 663 N N . ALA A 1 84 ? -1.109 -2.393 5.613 1.00 98.19 84 ALA A N 1
ATOM 664 C CA . ALA A 1 84 ? -2.273 -2.737 6.396 1.00 98.19 84 ALA A CA 1
ATOM 665 C C . ALA A 1 84 ? -2.923 -1.442 6.893 1.00 98.19 84 ALA A C 1
ATOM 667 O O . ALA A 1 84 ? -2.253 -0.627 7.533 1.00 98.19 84 ALA A O 1
ATOM 668 N N . LEU A 1 85 ? -4.205 -1.240 6.579 1.00 97.81 85 LEU A N 1
ATOM 669 C CA . LEU A 1 85 ? -4.945 -0.020 6.912 1.00 97.81 85 LEU A CA 1
ATOM 670 C C . LEU A 1 85 ? -6.112 -0.331 7.848 1.00 97.81 85 LEU A C 1
ATOM 672 O O . LEU A 1 85 ? -6.976 -1.143 7.519 1.00 97.81 85 LEU A O 1
ATOM 676 N N . ASN A 1 86 ? -6.176 0.350 8.989 1.00 97.69 86 ASN A N 1
ATOM 677 C CA . ASN A 1 86 ? -7.299 0.272 9.925 1.00 97.69 86 ASN A CA 1
ATOM 678 C C . ASN A 1 86 ? -8.396 1.263 9.509 1.00 97.69 86 ASN A C 1
ATOM 680 O O . ASN A 1 86 ? -8.613 2.288 10.155 1.00 97.69 86 ASN A O 1
ATOM 684 N N . LEU A 1 87 ? -9.045 0.993 8.375 1.00 96.69 87 LEU A N 1
ATOM 685 C CA . LEU A 1 87 ? -10.107 1.846 7.837 1.00 96.69 87 LEU A CA 1
ATOM 686 C C . LEU A 1 87 ? -11.346 1.836 8.757 1.00 96.69 87 LEU A C 1
ATOM 688 O O . LEU A 1 87 ? -11.652 0.794 9.337 1.00 96.69 87 LEU A O 1
ATOM 692 N N . PRO A 1 88 ? -12.045 2.972 8.931 1.00 95.31 88 PRO A N 1
ATOM 693 C CA . PRO A 1 88 ? -13.247 3.042 9.758 1.00 95.31 88 PRO A CA 1
ATOM 694 C C . PRO A 1 88 ? -14.482 2.542 8.997 1.00 95.31 88 PRO A C 1
ATOM 696 O O . PRO A 1 88 ? -14.520 2.570 7.769 1.00 95.31 88 PRO A O 1
ATOM 699 N N . GLU A 1 89 ? -15.545 2.171 9.716 1.00 96.31 89 GLU A N 1
ATOM 700 C CA . GLU A 1 89 ? -16.793 1.690 9.094 1.00 96.31 89 GLU A CA 1
ATOM 701 C C . GLU A 1 89 ? -17.452 2.744 8.181 1.00 96.31 89 GLU A C 1
ATOM 703 O O . GLU A 1 89 ? -18.163 2.404 7.238 1.00 96.31 89 GLU A O 1
ATOM 708 N N . GLN A 1 90 ? -17.202 4.033 8.432 1.00 95.38 90 GLN A N 1
ATOM 709 C CA . GLN A 1 90 ? -17.771 5.135 7.648 1.00 95.38 90 GLN A CA 1
ATOM 710 C C . GLN A 1 90 ? -16.975 5.447 6.367 1.00 95.38 90 GLN A C 1
ATOM 712 O O . GLN A 1 90 ? -17.460 6.210 5.533 1.00 95.38 90 GLN A O 1
ATOM 717 N N . ASP A 1 91 ? -15.779 4.871 6.216 1.00 94.88 91 ASP A N 1
ATOM 718 C CA . ASP A 1 91 ? -14.919 4.980 5.029 1.00 94.88 91 ASP A CA 1
ATOM 719 C C . ASP A 1 91 ? -14.249 3.616 4.747 1.00 94.88 91 ASP A C 1
ATOM 721 O O . ASP A 1 91 ? -13.031 3.477 4.904 1.00 94.88 91 ASP A O 1
ATOM 725 N N . PRO A 1 92 ? -15.042 2.565 4.438 1.00 96.06 92 PRO A N 1
ATOM 726 C CA . PRO A 1 92 ? -14.539 1.204 4.332 1.00 96.06 92 PRO A CA 1
ATOM 727 C C . PRO A 1 92 ? -13.849 0.956 2.986 1.00 96.06 92 PRO A C 1
ATOM 729 O O . PRO A 1 92 ? -14.287 1.428 1.934 1.00 96.06 92 PRO A O 1
ATOM 732 N N . GLY A 1 93 ? -12.805 0.130 3.008 1.00 96.00 93 GLY A N 1
ATOM 733 C CA . GLY A 1 93 ? -12.229 -0.456 1.801 1.00 96.00 93 GLY A CA 1
ATOM 734 C C . GLY A 1 93 ? -12.960 -1.716 1.339 1.00 96.00 93 GLY A C 1
ATOM 735 O O . GLY A 1 93 ? -13.873 -2.222 1.992 1.00 96.00 93 GLY A O 1
ATOM 736 N N . TYR A 1 94 ? -12.550 -2.242 0.186 1.00 95.19 94 TYR A N 1
ATOM 737 C CA . TYR A 1 94 ? -13.089 -3.466 -0.406 1.00 95.19 94 TYR A CA 1
ATOM 738 C C . TYR A 1 94 ? -12.906 -4.705 0.477 1.00 95.19 94 TYR A C 1
ATOM 740 O O . TYR A 1 94 ? -13.715 -5.628 0.398 1.00 95.19 94 TYR A O 1
ATOM 748 N N . GLY A 1 95 ? -11.851 -4.740 1.291 1.00 95.50 95 GLY A N 1
ATOM 749 C CA . GLY A 1 95 ? -11.561 -5.810 2.240 1.00 95.50 95 GLY A CA 1
ATOM 750 C C . GLY A 1 95 ? -11.982 -5.502 3.677 1.00 95.50 95 GLY A C 1
ATOM 751 O O . GLY A 1 95 ? -11.578 -6.238 4.576 1.00 95.50 95 GLY A O 1
ATOM 752 N N . PHE A 1 96 ? -12.755 -4.436 3.917 1.00 97.00 96 PHE A N 1
ATOM 753 C CA . PHE A 1 96 ? -13.205 -4.076 5.259 1.00 97.00 96 PHE A CA 1
ATOM 754 C C . PHE A 1 96 ? -14.029 -5.204 5.898 1.00 97.00 96 PHE A C 1
ATOM 756 O O . PHE A 1 96 ? -14.963 -5.738 5.298 1.00 97.00 96 PHE A O 1
ATOM 763 N N . VAL A 1 97 ? -13.690 -5.540 7.146 1.00 97.19 97 VAL A N 1
ATOM 764 C CA . VAL A 1 97 ? -14.388 -6.560 7.946 1.00 97.19 97 VAL A CA 1
ATOM 765 C C . VAL A 1 97 ? -15.100 -5.922 9.136 1.00 97.19 97 VAL A C 1
ATOM 767 O O . VAL A 1 97 ? -16.300 -6.119 9.309 1.00 97.19 97 VAL A O 1
ATOM 770 N N . ALA A 1 98 ? -14.354 -5.193 9.969 1.00 96.75 98 ALA A N 1
ATOM 771 C CA . ALA A 1 98 ? -14.839 -4.481 11.148 1.00 96.75 98 ALA A CA 1
ATOM 772 C C . ALA A 1 98 ? -13.779 -3.468 11.618 1.00 96.75 98 ALA A C 1
ATOM 774 O O . ALA A 1 98 ? -12.600 -3.603 11.283 1.00 96.75 98 ALA A O 1
ATOM 775 N N . GLU A 1 99 ? -14.174 -2.497 12.445 1.00 95.19 99 GLU A N 1
ATOM 776 C CA . GLU A 1 99 ? -13.223 -1.574 13.074 1.00 95.19 99 GLU A CA 1
ATOM 777 C C . GLU A 1 99 ? -12.172 -2.321 13.916 1.00 95.19 99 GLU A C 1
ATOM 779 O O . GLU A 1 99 ? -12.472 -3.289 14.618 1.00 95.19 99 GLU A O 1
ATOM 784 N N . GLY A 1 100 ? -10.919 -1.863 13.842 1.00 94.56 100 GLY A N 1
ATOM 785 C CA . GLY A 1 100 ? -9.779 -2.474 14.536 1.00 94.56 100 GLY A CA 1
ATOM 786 C C . GLY A 1 100 ? -9.221 -3.742 13.878 1.00 94.56 100 GLY A C 1
ATOM 787 O O . GLY A 1 100 ? -8.246 -4.300 14.384 1.00 94.56 100 GLY A O 1
ATOM 788 N N . ILE A 1 101 ? -9.806 -4.199 12.765 1.00 97.00 101 ILE A N 1
ATOM 789 C CA . ILE A 1 101 ? -9.238 -5.251 11.917 1.00 97.00 101 ILE A CA 1
ATOM 790 C C . ILE A 1 101 ? -8.659 -4.587 10.661 1.00 97.00 101 ILE A C 1
ATOM 792 O O . ILE A 1 101 ? -9.428 -4.047 9.864 1.00 97.00 101 ILE A O 1
ATOM 796 N N . PRO A 1 102 ? -7.331 -4.620 10.447 1.00 97.44 102 PRO A N 1
ATOM 797 C CA . PRO A 1 102 ? -6.741 -3.948 9.304 1.00 97.44 102 PRO A CA 1
ATOM 798 C C . PRO A 1 102 ? -7.011 -4.702 7.999 1.00 97.44 102 PRO A C 1
ATOM 800 O O . PRO A 1 102 ? -6.901 -5.928 7.931 1.00 97.44 102 PRO A O 1
ATOM 803 N N . GLU A 1 103 ? -7.277 -3.952 6.936 1.00 97.75 103 GLU A N 1
ATOM 804 C CA . GLU A 1 103 ? -7.285 -4.471 5.572 1.00 97.75 103 GLU A CA 1
ATOM 805 C C . GLU A 1 103 ? -5.850 -4.559 5.049 1.00 97.75 103 GLU A C 1
ATOM 807 O O . GLU A 1 103 ? -5.121 -3.568 5.069 1.00 97.75 103 GLU A O 1
ATOM 812 N N . VAL A 1 104 ? -5.447 -5.740 4.573 1.00 97.56 104 VAL A N 1
ATOM 813 C CA . VAL A 1 104 ? -4.096 -5.991 4.056 1.00 97.56 104 VAL A CA 1
ATOM 814 C C . VAL A 1 104 ? -4.092 -5.929 2.536 1.00 97.56 104 VAL A C 1
ATOM 816 O O . VAL A 1 104 ? -4.879 -6.596 1.869 1.00 97.56 104 VAL A O 1
ATOM 819 N N . SER A 1 105 ? -3.147 -5.172 1.993 1.00 97.50 105 SER A N 1
ATOM 820 C CA . SER A 1 105 ? -2.854 -5.088 0.568 1.00 97.50 105 SER A CA 1
ATOM 821 C C . SER A 1 105 ? -1.390 -5.415 0.303 1.00 97.50 105 SER A C 1
ATOM 823 O O . SER A 1 105 ? -0.507 -5.133 1.114 1.00 97.50 105 SER A O 1
ATOM 825 N N . THR A 1 106 ? -1.129 -6.016 -0.853 1.00 96.56 106 THR A N 1
ATOM 826 C CA . THR A 1 106 ? 0.224 -6.314 -1.325 1.00 96.56 106 THR A CA 1
ATOM 827 C C . THR A 1 106 ? 0.323 -5.997 -2.801 1.00 96.56 106 THR A C 1
ATOM 829 O O . THR A 1 106 ? -0.610 -6.296 -3.542 1.00 96.56 106 THR A O 1
ATOM 832 N N . ALA A 1 107 ? 1.454 -5.457 -3.224 1.00 94.56 107 ALA A N 1
ATOM 833 C CA . ALA A 1 107 ? 1.795 -5.262 -4.620 1.00 94.56 107 ALA A CA 1
ATOM 834 C C . ALA A 1 107 ? 3.240 -5.706 -4.847 1.00 94.56 107 ALA A C 1
ATOM 836 O O . ALA A 1 107 ? 4.105 -5.513 -3.992 1.00 94.56 107 ALA A O 1
ATOM 837 N N . ALA A 1 108 ? 3.493 -6.294 -6.008 1.00 88.06 108 ALA A N 1
ATOM 838 C CA . ALA A 1 108 ? 4.833 -6.547 -6.506 1.00 88.06 108 ALA A CA 1
ATOM 839 C C . ALA A 1 108 ? 4.972 -5.802 -7.828 1.00 88.06 108 ALA A C 1
ATOM 841 O O . ALA A 1 108 ? 4.078 -5.881 -8.674 1.00 88.06 108 ALA A O 1
ATOM 842 N N . GLU A 1 109 ? 6.073 -5.081 -7.996 1.00 74.94 109 GLU A N 1
ATOM 843 C CA . GLU A 1 109 ? 6.379 -4.445 -9.266 1.00 74.94 109 GLU A CA 1
ATOM 844 C C . GLU A 1 109 ? 7.018 -5.500 -10.1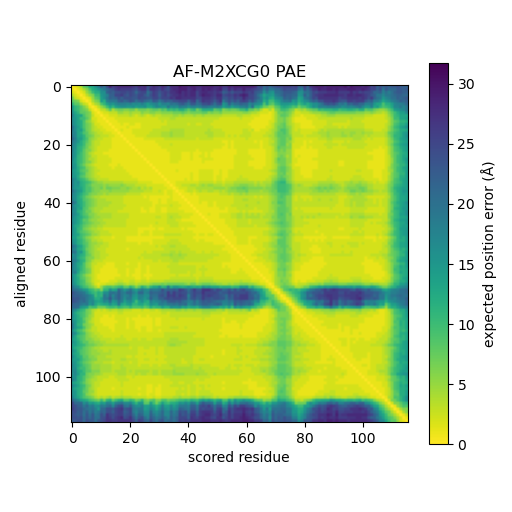75 1.00 74.94 109 GLU A C 1
ATOM 846 O O . GLU A 1 109 ? 8.049 -6.105 -9.874 1.00 74.94 109 GLU A O 1
ATOM 851 N N . GLY A 1 110 ? 6.319 -5.818 -11.260 1.00 59.28 110 GLY A N 1
ATOM 852 C CA . GLY A 1 110 ? 6.668 -6.887 -12.185 1.00 59.28 110 GLY A CA 1
ATOM 853 C C . GLY A 1 110 ? 7.646 -6.441 -13.262 1.00 59.28 110 GLY A C 1
ATOM 854 O O . GLY A 1 110 ? 7.385 -6.705 -14.429 1.00 59.28 110 GLY A O 1
ATOM 855 N N . THR A 1 111 ? 8.758 -5.808 -12.890 1.00 48.44 111 THR A N 1
ATOM 856 C CA . THR A 1 111 ? 9.863 -5.547 -13.824 1.00 48.44 111 THR A CA 1
ATOM 857 C C . THR A 1 111 ? 11.194 -5.976 -13.216 1.00 48.44 111 THR A C 1
ATOM 859 O O . THR A 1 111 ? 12.182 -5.251 -13.231 1.00 48.44 111 THR A O 1
ATOM 862 N N . MET A 1 112 ? 11.277 -7.217 -12.724 1.00 40.66 112 MET A N 1
ATOM 863 C CA . MET A 1 112 ? 12.574 -7.890 -12.803 1.00 40.66 112 MET A CA 1
ATOM 864 C C . MET A 1 112 ? 12.862 -8.032 -14.292 1.00 40.66 112 MET A C 1
ATOM 866 O O . MET A 1 112 ? 12.241 -8.865 -14.951 1.00 40.66 112 MET A O 1
ATOM 870 N N . LEU A 1 113 ? 13.731 -7.166 -14.818 1.00 38.50 113 LEU A N 1
ATOM 871 C CA . LEU A 1 113 ? 14.317 -7.303 -16.142 1.00 38.50 113 LEU A CA 1
ATOM 872 C C . LEU A 1 113 ? 14.707 -8.775 -16.314 1.00 38.50 113 LEU A C 1
ATOM 874 O O . LEU A 1 113 ? 15.663 -9.259 -15.707 1.00 38.50 113 LEU A O 1
ATOM 878 N N . LEU A 1 114 ? 13.916 -9.505 -17.100 1.00 32.97 114 LEU A N 1
ATOM 879 C CA . LEU A 1 114 ? 14.401 -10.707 -17.745 1.00 32.97 114 LEU A CA 1
ATOM 880 C C . LEU A 1 114 ? 15.464 -10.185 -18.703 1.00 32.97 114 LEU A C 1
ATOM 882 O O . LEU A 1 114 ? 15.136 -9.681 -19.778 1.00 32.97 114 LEU A O 1
ATOM 886 N N . GLU A 1 115 ? 16.720 -10.191 -18.260 1.00 35.00 115 GLU A N 1
ATOM 887 C CA . GLU A 1 115 ? 17.818 -10.025 -19.198 1.00 35.00 115 GLU A CA 1
ATOM 888 C C . GLU A 1 115 ? 17.671 -11.112 -20.282 1.00 35.00 115 GLU A C 1
ATOM 890 O O . GLU A 1 115 ? 17.307 -12.247 -19.947 1.00 35.00 115 GLU A O 1
ATOM 895 N N . PRO A 1 116 ? 17.846 -10.749 -21.565 1.00 42.47 116 PRO A N 1
ATOM 896 C 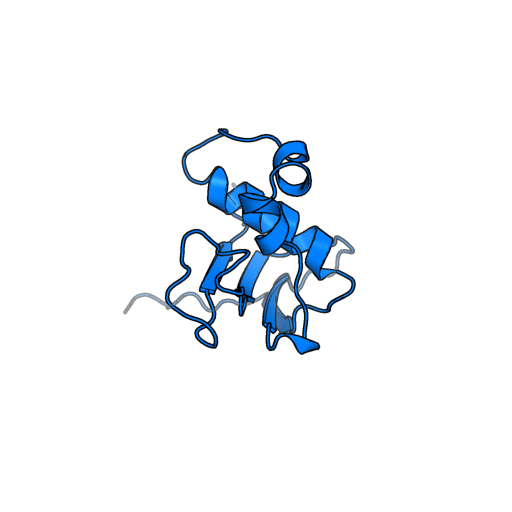CA . PRO A 1 116 ? 17.598 -11.636 -22.701 1.00 42.47 116 PRO A CA 1
ATOM 897 C C . PRO A 1 116 ? 18.496 -12.879 -22.737 1.00 42.47 116 PRO A C 1
ATOM 899 O O . PRO A 1 116 ? 19.646 -12.820 -22.243 1.00 42.47 116 PRO A O 1
#

Radius of gyration: 15.47 Å; Cα contacts (8 Å, |Δi|>4): 179; chains: 1; bounding box: 42×41×37 Å

Foldseek 3Di:
DPPDDDPPFKDKDWDDQVCQLVVQLVQLLCVVQVVHDDDDSVCLCVPLLNVQSSHADVVLVKIKMWIPGNDPDDDPDTQKMKIWGQDAPVRDYPQDDHGPHTDIDMGGDPPPPPPD

Nearest PDB structures (foldseek):
  6snr-assembly1_A  TM=5.027E-01  e=1.927E+00  Staphylococcus aureus
  4fei-assembly1_A-2  TM=3.573E-01  e=4.432E+00  Deinococcus radiodurans R1 = ATCC 13939 = DSM 20539
  6sta-assembly1_A  TM=2.377E-01  e=8.411E+00  Fragaria x ananassa

pLDDT: mean 85.39, std 18.44, range [32.97, 98.19]

Secondary structure (DSSP, 8-state):
-PPP---TTEEE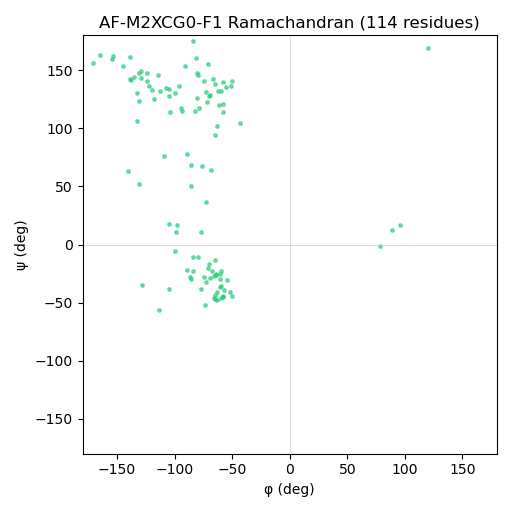EEPPTTTHHHHHHHHHHHHHTTTS--S-HHHHHH-HHHHGGG---GGGT-EEEEEEE--SS-----SEEEEEE---TTS--TT--STTSPEEEEEE--------

Organism: NCBI:txid1236550